Protein AF-A0A7S1YVA7-F1 (afdb_monomer_lite)

Structure (mmCIF, N/CA/C/O backbone):
data_AF-A0A7S1YVA7-F1
#
_entry.id   AF-A0A7S1YVA7-F1
#
loop_
_atom_site.group_PDB
_atom_site.id
_atom_site.type_symbol
_atom_site.label_atom_id
_atom_site.label_alt_id
_atom_site.label_comp_id
_atom_site.label_asym_id
_atom_site.label_entity_id
_atom_site.label_seq_id
_atom_site.pdbx_PDB_ins_code
_atom_site.Cartn_x
_atom_site.Cartn_y
_atom_site.Cartn_z
_atom_site.occupancy
_atom_site.B_iso_or_equiv
_atom_site.auth_seq_id
_atom_site.auth_comp_id
_atom_site.auth_asym_id
_atom_site.auth_atom_id
_atom_site.pdbx_PDB_model_num
ATOM 1 N N . GLU A 1 1 ? -8.697 -11.408 -2.575 1.00 70.50 1 GLU A N 1
ATOM 2 C CA . GLU A 1 1 ? -8.450 -11.454 -4.029 1.00 70.50 1 GLU A CA 1
ATOM 3 C C . GLU A 1 1 ? -7.966 -10.079 -4.455 1.00 70.50 1 GLU A C 1
ATOM 5 O O . GLU A 1 1 ? -8.432 -9.102 -3.874 1.00 70.50 1 GLU A O 1
ATOM 10 N N . TYR A 1 2 ? -6.987 -9.995 -5.357 1.00 85.06 2 TYR A N 1
ATOM 11 C CA . TYR A 1 2 ? -6.532 -8.703 -5.872 1.00 85.06 2 TYR A CA 1
ATOM 12 C C . TYR A 1 2 ? -7.567 -8.123 -6.849 1.00 85.06 2 TYR A C 1
ATOM 14 O O . TYR A 1 2 ? -8.288 -8.883 -7.492 1.00 85.06 2 TYR A O 1
ATOM 22 N N . PRO A 1 3 ? -7.662 -6.791 -6.971 1.00 85.88 3 PRO A N 1
ATOM 23 C CA . PRO A 1 3 ? -8.573 -6.156 -7.913 1.00 85.88 3 PRO A CA 1
ATOM 24 C C . PRO A 1 3 ? -8.112 -6.393 -9.355 1.00 85.88 3 PRO A C 1
ATOM 26 O O . PRO A 1 3 ? -6.932 -6.620 -9.604 1.00 85.88 3 PRO A O 1
ATOM 29 N N . SER A 1 4 ? -9.027 -6.277 -10.321 1.00 89.12 4 SER A N 1
ATOM 30 C CA . SER A 1 4 ? -8.752 -6.566 -11.741 1.00 89.12 4 SER A CA 1
ATOM 31 C C . SER A 1 4 ? -7.687 -5.670 -12.385 1.00 89.12 4 SER A C 1
ATOM 33 O O . SER A 1 4 ? -7.118 -6.039 -13.406 1.00 89.12 4 SER A O 1
ATOM 35 N N . TRP A 1 5 ? -7.415 -4.501 -11.799 1.00 90.44 5 TRP A N 1
ATOM 36 C CA . TRP A 1 5 ? -6.345 -3.598 -12.227 1.00 90.44 5 TRP A CA 1
ATOM 37 C C . TRP A 1 5 ? -4.968 -3.978 -11.672 1.00 90.44 5 TRP A C 1
ATOM 39 O O . TRP A 1 5 ? -3.964 -3.407 -12.095 1.00 90.44 5 TRP A O 1
ATOM 49 N N . TRP A 1 6 ? -4.897 -4.896 -10.703 1.00 92.06 6 TRP A N 1
ATOM 50 C CA . TRP A 1 6 ? -3.632 -5.321 -10.122 1.00 92.06 6 TRP A CA 1
ATOM 51 C C . TRP A 1 6 ? -2.797 -6.060 -11.158 1.00 92.06 6 TRP A C 1
ATOM 53 O O . TRP A 1 6 ? -3.267 -6.983 -11.820 1.00 92.06 6 TRP A O 1
ATOM 63 N N . VAL A 1 7 ? -1.529 -5.675 -11.249 1.00 90.56 7 VAL A N 1
ATOM 64 C CA . VAL A 1 7 ? -0.555 -6.327 -12.116 1.00 90.56 7 VAL A CA 1
ATOM 65 C C . VAL A 1 7 ? 0.567 -6.846 -11.229 1.00 90.56 7 VAL A C 1
ATOM 67 O O . VAL A 1 7 ? 1.205 -6.039 -10.548 1.00 90.56 7 VAL A O 1
ATOM 70 N N . PRO A 1 8 ? 0.801 -8.164 -11.187 1.00 87.44 8 PRO A N 1
ATOM 71 C CA . PRO A 1 8 ? 1.949 -8.725 -10.496 1.00 87.44 8 PRO A CA 1
ATOM 72 C C . PRO A 1 8 ? 3.238 -8.487 -11.316 1.00 87.44 8 PRO A C 1
ATOM 74 O O . PRO A 1 8 ? 3.196 -8.453 -12.549 1.00 87.44 8 PRO A O 1
ATOM 77 N N . PRO A 1 9 ? 4.400 -8.292 -10.670 1.00 82.31 9 PRO A N 1
ATOM 78 C CA . PRO A 1 9 ? 5.674 -8.168 -11.372 1.00 82.31 9 PRO A CA 1
ATOM 79 C C . PRO A 1 9 ? 6.146 -9.565 -11.808 1.00 82.31 9 PRO A C 1
ATOM 81 O O . PRO A 1 9 ? 6.826 -10.245 -11.051 1.00 82.31 9 PRO A O 1
ATOM 84 N N . GLU A 1 10 ? 5.732 -10.042 -12.986 1.00 77.12 10 GLU A N 1
ATOM 85 C CA . GLU A 1 10 ? 5.924 -11.459 -13.373 1.00 77.12 10 GLU A CA 1
ATOM 86 C C . GLU A 1 10 ? 6.930 -11.708 -14.508 1.00 77.12 10 GLU A C 1
ATOM 88 O O . GLU A 1 10 ? 7.206 -12.863 -14.822 1.00 77.12 10 GLU A O 1
ATOM 93 N N . CYS A 1 11 ? 7.506 -10.675 -15.138 1.00 71.00 11 CYS A N 1
ATOM 94 C CA . CYS A 1 11 ? 8.296 -10.884 -16.368 1.00 71.00 11 CYS A CA 1
ATOM 95 C C . CYS A 1 11 ? 9.652 -10.175 -16.430 1.00 71.00 11 CYS A C 1
ATOM 97 O O . CYS A 1 11 ? 10.478 -10.541 -17.263 1.00 71.00 11 CYS A O 1
ATOM 99 N N . ASP A 1 12 ? 9.899 -9.190 -15.573 1.00 87.56 12 ASP A N 1
ATOM 100 C CA . ASP A 1 12 ? 11.137 -8.412 -15.577 1.00 87.56 12 ASP A CA 1
ATOM 101 C C . ASP A 1 12 ? 11.824 -8.580 -14.222 1.00 87.56 12 ASP A C 1
ATOM 103 O O . ASP A 1 12 ? 11.287 -8.174 -13.190 1.00 87.56 12 ASP A O 1
ATOM 107 N N . ALA A 1 13 ? 12.984 -9.241 -14.224 1.00 91.12 13 ALA A N 1
ATOM 108 C CA . ALA A 1 13 ? 13.717 -9.569 -13.007 1.00 91.12 13 ALA A CA 1
ATOM 109 C C . ALA A 1 13 ? 14.158 -8.316 -12.236 1.00 91.12 13 ALA A C 1
ATOM 111 O O . ALA A 1 13 ? 14.121 -8.323 -11.003 1.00 91.12 13 ALA A O 1
ATOM 112 N N . ASP A 1 14 ? 14.508 -7.241 -12.944 1.00 92.88 14 ASP A N 1
ATOM 113 C CA . ASP A 1 14 ? 14.908 -5.980 -12.326 1.00 92.88 14 ASP A CA 1
ATOM 114 C C . ASP A 1 14 ? 13.694 -5.307 -11.685 1.00 92.88 14 ASP A C 1
ATOM 116 O O . ASP A 1 14 ? 13.765 -4.822 -10.555 1.00 92.88 14 ASP A O 1
ATOM 120 N N . LEU A 1 15 ? 12.539 -5.352 -12.354 1.00 93.12 15 LEU A N 1
ATOM 121 C CA . LEU A 1 15 ? 11.295 -4.808 -11.813 1.00 93.12 15 LEU A 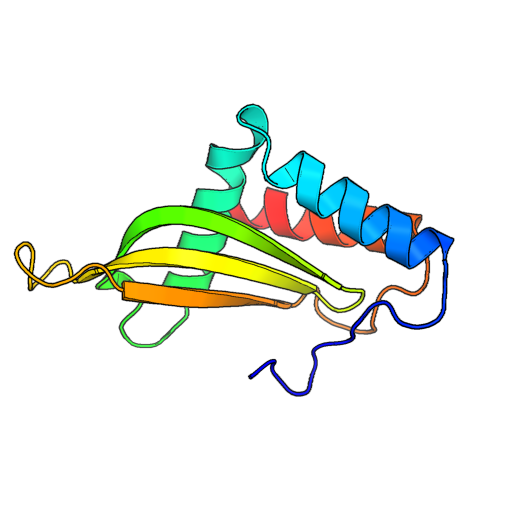CA 1
ATOM 122 C C . LEU A 1 15 ? 10.783 -5.605 -10.606 1.00 93.12 15 LEU A C 1
ATOM 124 O O . LEU A 1 15 ? 10.284 -5.011 -9.649 1.00 93.12 15 LEU A O 1
ATOM 128 N N . VAL A 1 16 ? 10.918 -6.936 -10.620 1.00 95.31 16 VAL A N 1
ATOM 129 C CA . VAL A 1 16 ? 10.595 -7.803 -9.473 1.00 95.31 16 VAL A CA 1
ATOM 130 C C . VAL A 1 16 ? 11.479 -7.448 -8.281 1.00 95.31 16 VAL A C 1
ATOM 132 O O . VAL A 1 16 ? 10.972 -7.237 -7.176 1.00 95.31 16 VAL A O 1
ATOM 135 N N . ALA A 1 17 ? 12.794 -7.363 -8.506 1.00 95.62 17 ALA A N 1
ATOM 136 C CA . ALA A 1 17 ? 13.760 -7.014 -7.473 1.00 95.62 17 ALA A CA 1
ATOM 137 C C . ALA A 1 17 ? 13.479 -5.620 -6.901 1.00 95.62 17 ALA A C 1
ATOM 139 O O . ALA A 1 17 ? 13.514 -5.431 -5.684 1.00 95.62 17 ALA A O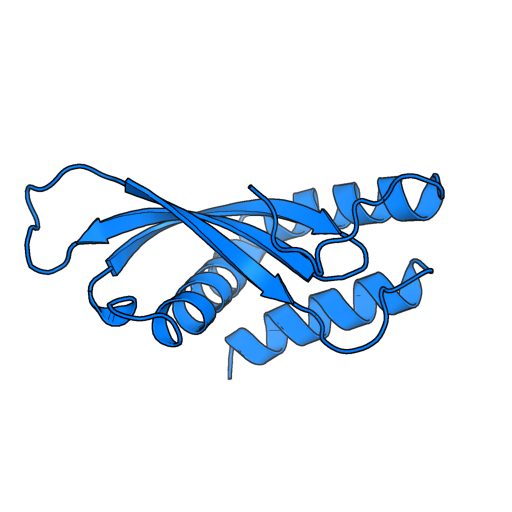 1
ATOM 140 N N . GLU A 1 18 ? 13.130 -4.663 -7.759 1.00 96.31 18 GLU A N 1
ATOM 141 C CA . GLU A 1 18 ? 12.771 -3.318 -7.332 1.00 96.31 18 GLU A CA 1
ATOM 142 C C . GLU A 1 18 ? 11.474 -3.295 -6.515 1.00 96.31 18 GLU A C 1
ATOM 144 O O . GLU A 1 18 ? 11.442 -2.676 -5.452 1.00 96.31 18 GLU A O 1
ATOM 149 N N . CYS A 1 19 ? 10.419 -3.997 -6.946 1.00 96.25 19 CYS A N 1
ATOM 150 C CA . CYS A 1 19 ? 9.174 -4.097 -6.180 1.00 96.25 19 CYS A CA 1
ATOM 151 C C . CYS A 1 19 ? 9.430 -4.636 -4.764 1.00 96.25 19 CYS A C 1
ATOM 153 O O . CYS A 1 19 ? 8.888 -4.107 -3.790 1.00 96.25 19 CYS A O 1
ATOM 155 N N . ASP A 1 20 ? 10.273 -5.665 -4.629 1.00 96.19 20 ASP A N 1
ATOM 156 C CA . ASP A 1 20 ? 10.618 -6.213 -3.317 1.00 96.19 20 ASP A CA 1
ATOM 157 C C . ASP A 1 20 ? 11.508 -5.265 -2.499 1.00 96.19 20 ASP A C 1
ATOM 159 O O . ASP A 1 20 ? 11.287 -5.103 -1.298 1.00 96.19 20 ASP A O 1
ATOM 163 N N . SER A 1 21 ? 12.471 -4.597 -3.138 1.00 97.00 21 SER A N 1
ATOM 164 C CA . SER A 1 21 ? 13.324 -3.586 -2.504 1.00 97.00 21 SER A CA 1
ATOM 165 C C . SER A 1 21 ? 12.491 -2.450 -1.906 1.00 97.00 21 SER A C 1
ATOM 167 O O . SER A 1 21 ? 12.588 -2.162 -0.712 1.00 97.00 21 SER A O 1
ATOM 169 N N . VAL A 1 22 ? 11.580 -1.879 -2.698 1.00 96.38 22 VAL A N 1
ATOM 170 C CA . VAL A 1 22 ? 10.650 -0.831 -2.261 1.00 96.38 22 VAL A CA 1
ATOM 171 C C . VAL A 1 22 ? 9.739 -1.331 -1.144 1.00 96.38 22 VAL A C 1
ATOM 173 O O . VAL A 1 22 ? 9.554 -0.640 -0.144 1.00 96.38 22 VAL A O 1
ATOM 176 N N . ARG A 1 23 ? 9.185 -2.543 -1.269 1.00 97.06 23 ARG A N 1
ATOM 177 C CA . ARG A 1 23 ? 8.358 -3.151 -0.217 1.00 97.06 23 ARG A CA 1
ATOM 178 C C . ARG A 1 23 ? 9.114 -3.244 1.107 1.00 97.06 23 ARG A C 1
ATOM 180 O O . ARG A 1 23 ? 8.522 -2.995 2.155 1.00 97.06 23 ARG A O 1
ATOM 187 N N . ARG A 1 24 ? 10.390 -3.639 1.085 1.00 97.00 24 ARG A N 1
ATOM 188 C CA . ARG A 1 24 ? 11.228 -3.719 2.292 1.00 97.00 24 ARG A CA 1
ATOM 189 C C . ARG A 1 24 ? 11.504 -2.333 2.860 1.00 97.00 24 ARG A C 1
ATOM 191 O O . ARG A 1 24 ? 11.288 -2.149 4.050 1.00 97.00 24 ARG A O 1
ATOM 198 N N . LEU A 1 25 ? 11.891 -1.381 2.011 1.00 96.00 25 LEU A N 1
ATOM 199 C CA . LEU A 1 25 ? 12.161 0.004 2.400 1.00 96.00 25 LEU A CA 1
ATOM 200 C C . LEU A 1 25 ? 10.949 0.645 3.085 1.00 96.00 25 LEU A C 1
ATOM 202 O O . LEU A 1 25 ? 11.058 1.142 4.194 1.00 96.00 25 LEU A O 1
ATOM 206 N N . LEU A 1 26 ? 9.764 0.559 2.477 1.00 95.75 26 LEU A N 1
ATOM 207 C CA . LEU A 1 26 ? 8.545 1.134 3.054 1.00 95.75 26 LEU A CA 1
ATOM 208 C C . LEU A 1 26 ? 8.100 0.439 4.350 1.00 95.75 26 LEU A C 1
ATOM 210 O O . LEU A 1 26 ? 7.348 1.012 5.131 1.00 95.75 26 LEU A O 1
ATOM 214 N N . ASN A 1 27 ? 8.538 -0.798 4.588 1.00 96.62 27 ASN A N 1
ATOM 215 C CA . ASN A 1 27 ? 8.303 -1.489 5.854 1.00 96.62 27 ASN A CA 1
ATOM 216 C C . ASN A 1 27 ? 9.367 -1.182 6.920 1.00 96.62 27 ASN A C 1
ATOM 218 O O . ASN A 1 27 ? 9.242 -1.684 8.038 1.00 96.62 27 ASN A O 1
ATOM 222 N N . ASP A 1 28 ? 10.381 -0.373 6.611 1.00 94.56 28 ASP A N 1
ATOM 223 C CA . ASP A 1 28 ? 11.315 0.132 7.612 1.00 94.56 28 ASP A CA 1
ATOM 224 C C . ASP A 1 28 ? 10.608 1.117 8.563 1.00 94.56 28 ASP A C 1
ATOM 226 O O . ASP A 1 28 ? 9.572 1.711 8.239 1.00 94.56 28 ASP A O 1
ATOM 230 N N . GLY A 1 29 ? 11.149 1.262 9.772 1.00 87.75 29 GLY A N 1
ATOM 231 C CA . GLY A 1 29 ? 10.610 2.087 10.849 1.00 87.75 29 GLY A CA 1
ATOM 232 C C . GLY A 1 29 ? 10.440 3.554 10.455 1.00 87.75 29 GLY A C 1
ATOM 233 O O . GLY A 1 29 ? 9.470 4.187 10.873 1.00 87.75 29 GLY A O 1
ATOM 234 N N . GLU A 1 30 ? 11.339 4.080 9.620 1.00 93.69 30 GLU A N 1
ATOM 235 C CA . GLU A 1 30 ? 11.330 5.485 9.195 1.00 93.69 30 GLU A CA 1
ATOM 236 C C . GLU A 1 30 ? 10.118 5.846 8.316 1.00 93.69 30 GLU A C 1
ATOM 238 O O . GLU A 1 30 ? 9.609 6.961 8.405 1.00 93.69 30 GLU A O 1
ATOM 243 N N . PHE A 1 31 ? 9.584 4.891 7.544 1.00 92.88 31 PHE A N 1
ATOM 244 C CA . PHE A 1 31 ? 8.444 5.109 6.642 1.00 92.88 31 PHE A CA 1
ATOM 245 C C . PHE A 1 31 ? 7.089 4.759 7.267 1.00 92.88 31 PHE A C 1
ATOM 247 O O . PHE A 1 31 ? 6.046 4.964 6.643 1.00 92.88 31 PHE A O 1
ATOM 254 N N . GLN A 1 32 ? 7.058 4.256 8.507 1.00 92.88 32 GLN A N 1
ATOM 255 C CA . GLN A 1 32 ? 5.813 3.796 9.136 1.00 92.88 32 GLN A CA 1
ATOM 256 C C . GLN A 1 32 ? 4.759 4.899 9.257 1.00 92.88 32 GLN A C 1
ATOM 258 O O . GLN A 1 32 ? 3.569 4.623 9.115 1.00 92.88 32 GLN A O 1
ATOM 263 N N . SER A 1 33 ? 5.173 6.147 9.496 1.00 93.31 33 SER A N 1
ATOM 264 C CA . SER A 1 33 ? 4.245 7.283 9.550 1.00 93.31 33 SER A CA 1
ATOM 265 C C . SER A 1 33 ? 3.517 7.465 8.216 1.00 93.31 33 SER A C 1
ATOM 267 O O . SER A 1 33 ? 2.286 7.478 8.179 1.00 93.31 33 SER A O 1
ATOM 269 N N . SER A 1 34 ? 4.264 7.509 7.114 1.00 94.62 34 SER A N 1
ATOM 270 C CA . SER A 1 34 ? 3.723 7.706 5.768 1.00 94.62 34 SER A CA 1
ATOM 271 C C . SER A 1 34 ? 2.895 6.501 5.305 1.00 94.62 34 SER A C 1
ATOM 273 O O . SER A 1 34 ? 1.842 6.662 4.693 1.00 94.62 34 SER A O 1
ATOM 275 N N . VAL A 1 35 ? 3.304 5.279 5.662 1.00 95.62 35 VAL A N 1
ATOM 276 C CA . VAL A 1 35 ? 2.539 4.051 5.381 1.00 95.62 35 VAL A CA 1
ATOM 277 C C . VAL A 1 35 ? 1.206 4.023 6.137 1.00 95.62 35 VAL A C 1
ATOM 279 O O . VAL A 1 35 ? 0.178 3.656 5.561 1.00 95.62 35 VAL A O 1
ATOM 282 N N . ASN A 1 36 ? 1.189 4.443 7.404 1.00 94.56 36 ASN A N 1
ATOM 283 C CA . ASN A 1 36 ? -0.050 4.572 8.172 1.00 94.56 36 ASN A CA 1
ATOM 284 C C . ASN A 1 36 ? -0.968 5.647 7.580 1.00 94.56 36 ASN A C 1
ATOM 286 O O . ASN A 1 36 ? -2.168 5.403 7.443 1.00 94.56 36 ASN A O 1
ATOM 290 N N . ALA A 1 37 ? -0.414 6.802 7.196 1.00 94.56 37 ALA A N 1
ATOM 291 C CA . ALA A 1 37 ? -1.162 7.872 6.541 1.00 94.56 37 ALA A CA 1
ATOM 292 C C . ALA A 1 37 ? -1.787 7.388 5.224 1.00 94.56 37 ALA A C 1
ATOM 294 O O . ALA A 1 37 ? -2.976 7.598 4.987 1.00 94.56 37 ALA A O 1
ATOM 295 N N . LEU A 1 38 ? -1.026 6.641 4.418 1.00 95.56 38 LEU A N 1
ATOM 296 C CA . LEU A 1 38 ? -1.500 6.068 3.160 1.00 95.56 38 LEU A CA 1
ATOM 297 C C . LEU A 1 38 ? -2.654 5.085 3.369 1.00 95.56 38 LEU A C 1
ATOM 299 O O . LEU A 1 38 ? -3.676 5.175 2.684 1.00 95.56 38 LEU A O 1
ATOM 303 N N . ALA A 1 39 ? -2.526 4.170 4.334 1.00 95.31 39 ALA A N 1
ATOM 304 C CA . ALA A 1 39 ? -3.605 3.245 4.659 1.00 95.31 39 ALA A CA 1
ATOM 305 C C . ALA A 1 39 ? -4.848 3.970 5.180 1.00 95.31 39 ALA A C 1
ATOM 307 O O . ALA A 1 39 ? -5.959 3.627 4.781 1.00 95.31 39 ALA A O 1
ATOM 308 N N . PHE A 1 40 ? -4.672 4.972 6.045 1.00 93.50 40 PHE A N 1
ATOM 309 C CA . PHE A 1 40 ? -5.777 5.746 6.600 1.00 93.50 40 PHE A CA 1
ATOM 310 C C . PHE A 1 40 ? -6.524 6.523 5.515 1.00 93.50 40 PHE A C 1
ATOM 312 O O . PHE A 1 40 ? -7.743 6.393 5.418 1.00 93.50 40 PHE A O 1
ATOM 319 N N . LYS A 1 41 ? -5.801 7.258 4.661 1.00 93.94 41 LYS A N 1
ATOM 320 C CA . LYS A 1 41 ? -6.377 7.997 3.533 1.00 93.94 41 LYS A CA 1
ATOM 321 C C . LYS A 1 41 ? -7.181 7.070 2.625 1.00 93.94 41 LYS A C 1
ATOM 323 O O . LYS A 1 41 ? -8.368 7.291 2.415 1.00 93.94 41 LYS A O 1
ATOM 328 N N . THR A 1 42 ? -6.572 5.969 2.194 1.00 93.00 42 THR A N 1
ATOM 329 C CA . THR A 1 42 ? -7.222 5.001 1.298 1.00 93.00 42 THR A CA 1
ATOM 330 C C . THR A 1 42 ? -8.449 4.352 1.939 1.00 93.00 42 THR A C 1
ATOM 332 O O . THR A 1 42 ? -9.460 4.143 1.276 1.00 93.00 42 THR A O 1
ATOM 335 N N . LEU A 1 43 ? -8.390 4.030 3.236 1.00 91.44 43 LEU A N 1
ATOM 336 C CA . LEU A 1 43 ? -9.547 3.496 3.950 1.00 91.44 43 LEU A CA 1
ATOM 337 C C . LEU A 1 43 ? -10.646 4.539 4.106 1.00 91.44 43 LEU A C 1
ATOM 339 O O . LEU A 1 43 ? -11.801 4.175 3.950 1.00 91.44 43 LEU A O 1
ATOM 343 N N . SER A 1 44 ? -10.324 5.804 4.379 1.00 90.56 44 SER A N 1
ATOM 344 C CA . SER A 1 44 ? -11.326 6.864 4.566 1.00 90.56 44 SER A CA 1
ATOM 345 C C . SER A 1 44 ? -12.208 7.094 3.332 1.00 90.56 44 SER A C 1
ATOM 347 O O . SER A 1 44 ? -13.362 7.486 3.465 1.00 90.56 44 SER A O 1
ATOM 349 N N . GLU A 1 45 ? -11.702 6.761 2.144 1.00 90.12 45 GLU A N 1
ATOM 350 C CA . GLU A 1 45 ? -12.446 6.807 0.881 1.00 90.12 45 GLU A CA 1
ATOM 351 C C . GLU A 1 45 ? -13.389 5.601 0.692 1.00 90.12 45 GLU A C 1
ATOM 353 O O . GLU A 1 45 ? -14.253 5.612 -0.186 1.00 90.12 45 GLU A O 1
ATOM 358 N N . GLN A 1 46 ? -13.248 4.550 1.508 1.00 86.44 46 GLN A N 1
ATOM 359 C CA . GLN A 1 46 ? -14.091 3.357 1.464 1.00 86.44 46 GLN A CA 1
ATOM 360 C C . GLN A 1 46 ? -15.331 3.503 2.359 1.00 86.44 46 GLN A C 1
ATOM 362 O O . GLN A 1 46 ? -15.270 4.113 3.434 1.00 86.44 46 GLN A O 1
ATOM 367 N N . PRO A 1 47 ? -16.459 2.861 1.998 1.00 83.88 47 PRO A N 1
ATOM 368 C CA . PRO A 1 47 ? -17.621 2.781 2.873 1.00 83.88 47 PRO A CA 1
ATOM 369 C C . PRO A 1 47 ? -17.242 2.238 4.256 1.00 83.88 47 PRO A C 1
ATOM 371 O O . PRO A 1 47 ? -16.635 1.173 4.374 1.00 83.88 47 PRO A O 1
ATOM 374 N N . TYR A 1 48 ? -17.626 2.965 5.308 1.00 80.12 48 TYR A N 1
ATOM 375 C CA . TYR A 1 48 ? -17.337 2.643 6.715 1.00 80.12 48 TYR A CA 1
ATOM 376 C C . TYR A 1 48 ? -15.853 2.691 7.124 1.00 80.12 48 TYR A C 1
ATOM 378 O O . TYR A 1 48 ? -15.521 2.295 8.244 1.00 80.12 48 TYR A O 1
ATOM 386 N N . GLY A 1 49 ? -14.972 3.217 6.270 1.00 81.62 49 GLY A N 1
ATOM 387 C CA . GLY A 1 49 ? -13.538 3.330 6.526 1.00 81.62 49 GLY A CA 1
ATOM 388 C C . GLY A 1 49 ? -13.169 4.137 7.767 1.00 81.62 49 GLY A C 1
ATOM 389 O O . GLY A 1 49 ? -12.334 3.710 8.563 1.00 81.62 49 GLY A O 1
ATOM 390 N N . GLU A 1 50 ? -13.862 5.256 7.996 1.00 83.81 50 GLU A N 1
ATOM 391 C CA . GLU A 1 50 ? -13.684 6.120 9.177 1.00 83.81 50 GLU A CA 1
ATOM 392 C C . GLU A 1 50 ? -14.010 5.417 10.505 1.00 83.81 50 GLU A C 1
ATOM 394 O O . GLU A 1 50 ? -13.608 5.856 11.587 1.00 83.81 50 GLU A O 1
ATOM 399 N N . GLY A 1 51 ? -14.746 4.306 10.428 1.00 87.56 51 GLY A N 1
ATOM 400 C CA . GLY A 1 51 ? -15.059 3.463 11.567 1.00 87.56 51 GLY A CA 1
ATOM 401 C C . GLY A 1 51 ? -13.874 2.629 12.042 1.00 87.56 51 GLY A C 1
ATOM 402 O O . GLY A 1 51 ? -13.991 2.004 13.089 1.00 87.56 51 GLY A O 1
ATOM 403 N N . TYR A 1 52 ? -12.747 2.593 11.328 1.00 90.31 52 TYR A N 1
ATOM 404 C CA . TYR A 1 52 ? -11.587 1.792 11.708 1.00 90.31 52 TYR A CA 1
ATOM 405 C C . TYR A 1 52 ? -10.505 2.605 12.426 1.00 90.31 52 TYR A C 1
ATOM 407 O O . TYR A 1 52 ? -10.146 3.711 12.036 1.00 90.31 52 TYR A O 1
ATOM 415 N N . ILE A 1 53 ? -9.946 2.013 13.480 1.00 91.25 53 ILE A N 1
ATOM 416 C CA . ILE A 1 53 ? -8.742 2.480 14.168 1.00 91.25 53 ILE A CA 1
ATOM 417 C C . ILE A 1 53 ? -7.614 1.526 13.792 1.00 91.25 53 ILE A C 1
ATOM 419 O O . ILE A 1 53 ? -7.664 0.344 14.143 1.00 91.25 53 ILE A O 1
ATOM 423 N N . LEU A 1 54 ? -6.614 2.035 13.074 1.00 92.94 54 LEU A N 1
ATOM 424 C CA . LEU A 1 54 ? -5.457 1.260 12.637 1.00 92.94 54 LEU A CA 1
ATOM 425 C C . LEU A 1 54 ? -4.497 1.014 13.803 1.00 92.94 54 LEU A C 1
ATOM 427 O O . LEU A 1 54 ? -4.161 1.934 14.543 1.00 92.94 54 LEU A O 1
ATOM 431 N N . THR A 1 55 ? -4.052 -0.231 13.960 1.00 93.06 55 THR A N 1
ATOM 432 C CA . THR A 1 55 ? -3.086 -0.629 14.998 1.00 93.06 55 THR A CA 1
ATOM 433 C C . THR A 1 55 ? -1.731 -1.004 14.418 1.00 93.06 55 THR A C 1
ATOM 435 O O . THR A 1 55 ? -0.710 -0.831 15.076 1.00 93.06 55 THR A O 1
ATOM 438 N N . LYS A 1 56 ?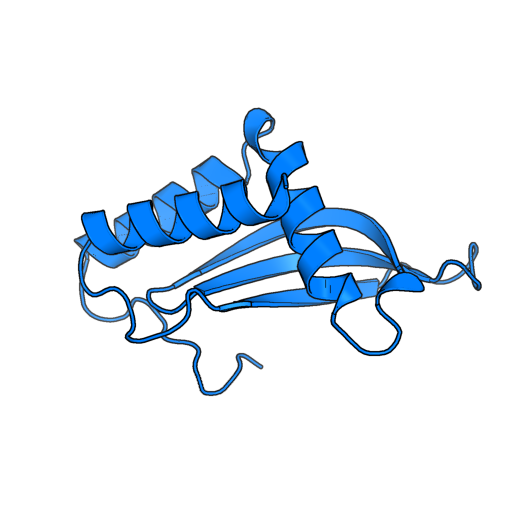 -1.716 -1.559 13.204 1.00 94.56 56 LYS A N 1
ATOM 439 C CA . LYS A 1 56 ? -0.497 -1.926 12.484 1.00 94.56 56 LYS A CA 1
ATOM 440 C C . LYS A 1 56 ? -0.777 -1.917 10.994 1.00 94.56 56 LYS A C 1
ATOM 442 O O . LYS A 1 56 ? -1.779 -2.481 10.569 1.00 94.56 56 LYS A O 1
ATOM 447 N N . VAL A 1 57 ? 0.125 -1.350 10.211 1.00 96.75 57 VAL A N 1
ATOM 448 C CA . VAL A 1 57 ? 0.049 -1.369 8.752 1.00 96.75 57 VAL A CA 1
ATOM 449 C C . VAL A 1 57 ? 1.388 -1.840 8.217 1.00 96.75 57 VAL A C 1
ATOM 451 O O . VAL A 1 57 ? 2.430 -1.457 8.732 1.00 96.75 57 VAL A O 1
ATOM 454 N N . VAL A 1 58 ? 1.360 -2.711 7.215 1.00 96.88 58 VAL A N 1
ATOM 455 C CA . VAL A 1 58 ? 2.562 -3.161 6.505 1.00 96.88 58 VAL A CA 1
ATOM 456 C C . VAL A 1 58 ? 2.298 -3.198 5.009 1.00 96.88 58 VAL A C 1
ATOM 458 O O . VAL A 1 58 ? 1.182 -3.506 4.584 1.00 96.88 58 VAL A O 1
ATOM 461 N N . ILE A 1 59 ? 3.323 -2.942 4.200 1.00 96.94 59 ILE A N 1
ATOM 462 C CA . ILE A 1 59 ? 3.264 -3.168 2.756 1.00 96.94 59 ILE A CA 1
ATOM 463 C C . ILE A 1 59 ? 3.384 -4.669 2.498 1.00 96.94 59 ILE A C 1
ATOM 465 O O . ILE A 1 59 ? 4.432 -5.274 2.737 1.00 96.94 59 ILE A O 1
ATOM 469 N N . ALA A 1 60 ? 2.308 -5.279 2.013 1.00 96.25 60 ALA A N 1
ATOM 470 C CA . ALA A 1 60 ? 2.273 -6.699 1.689 1.00 96.25 60 ALA A CA 1
ATOM 471 C C . ALA A 1 60 ? 2.830 -6.981 0.295 1.00 96.25 60 ALA A C 1
ATOM 473 O O . ALA A 1 60 ? 3.560 -7.953 0.120 1.00 96.25 60 ALA A O 1
ATOM 474 N N . ALA A 1 61 ? 2.522 -6.119 -0.675 1.00 95.50 61 ALA A N 1
ATOM 475 C CA . ALA A 1 61 ? 3.041 -6.227 -2.031 1.00 95.50 61 ALA A CA 1
ATOM 476 C C . ALA A 1 61 ? 3.148 -4.852 -2.696 1.00 95.50 61 ALA A C 1
ATOM 478 O O . ALA A 1 61 ? 2.339 -3.960 -2.442 1.00 95.50 61 ALA A O 1
ATOM 479 N N . VAL A 1 62 ? 4.124 -4.719 -3.586 1.00 96.19 62 VAL A N 1
ATOM 480 C CA . VAL A 1 62 ? 4.243 -3.614 -4.539 1.00 96.19 62 VAL A CA 1
ATOM 481 C C . VAL A 1 62 ? 4.193 -4.241 -5.923 1.00 96.19 62 VAL A C 1
ATOM 483 O O . VAL A 1 62 ? 4.848 -5.257 -6.158 1.00 96.19 62 VAL A O 1
ATOM 486 N N . GLY A 1 63 ? 3.385 -3.674 -6.808 1.00 95.12 63 GLY A N 1
ATOM 487 C CA . GLY A 1 63 ? 3.294 -4.100 -8.195 1.00 95.12 63 GLY A CA 1
ATOM 488 C C . GLY A 1 63 ? 3.340 -2.903 -9.145 1.00 95.12 63 GLY A C 1
ATOM 489 O O . GLY A 1 63 ? 3.116 -1.769 -8.724 1.00 95.12 63 GLY A O 1
ATOM 490 N N . PRO A 1 64 ? 3.567 -3.139 -10.445 1.00 95.44 64 PRO A N 1
ATOM 491 C CA . PRO A 1 64 ? 3.538 -2.119 -11.496 1.00 95.44 64 PRO A CA 1
ATOM 492 C C . PRO A 1 64 ? 2.340 -1.161 -11.478 1.00 95.44 64 PRO A C 1
ATOM 494 O O . PRO A 1 64 ? 2.461 -0.019 -11.917 1.00 95.44 64 PRO A O 1
ATOM 497 N N . ALA A 1 65 ? 1.175 -1.616 -11.015 1.00 95.88 65 ALA A N 1
ATOM 498 C CA . ALA A 1 65 ? -0.064 -0.839 -11.030 1.00 95.88 65 ALA A CA 1
ATOM 499 C C . ALA A 1 65 ? -0.433 -0.214 -9.671 1.00 95.88 65 ALA A C 1
ATOM 501 O O . ALA A 1 65 ? -1.359 0.597 -9.612 1.00 95.88 65 ALA A O 1
ATOM 502 N N . GLY A 1 66 ? 0.256 -0.567 -8.580 1.00 96.38 66 GLY A N 1
ATOM 503 C CA . GLY A 1 66 ? -0.089 -0.053 -7.257 1.00 96.38 66 GLY A CA 1
ATOM 504 C C . GLY A 1 66 ? 0.592 -0.742 -6.076 1.00 96.38 66 GLY A C 1
ATOM 505 O O . GLY A 1 66 ? 1.508 -1.552 -6.218 1.00 96.38 66 GLY A O 1
ATOM 506 N N . ILE A 1 67 ? 0.101 -0.418 -4.882 1.00 96.50 67 ILE A N 1
ATOM 507 C CA . ILE A 1 67 ? 0.589 -0.914 -3.593 1.00 96.50 67 ILE A CA 1
ATOM 508 C C . ILE A 1 67 ? -0.547 -1.647 -2.879 1.00 96.50 67 ILE A C 1
ATOM 510 O O . ILE A 1 67 ? -1.689 -1.193 -2.860 1.00 96.50 67 ILE A O 1
ATOM 514 N N . CYS A 1 68 ? -0.234 -2.780 -2.261 1.00 96.38 68 CYS A N 1
ATOM 515 C CA . CYS A 1 68 ? -1.138 -3.493 -1.372 1.00 96.38 68 CYS A CA 1
ATOM 516 C C . CYS A 1 68 ? -0.596 -3.449 0.054 1.00 96.38 68 CYS A C 1
ATOM 518 O O . CYS A 1 68 ? 0.514 -3.917 0.325 1.00 96.38 68 CYS A O 1
ATOM 520 N N . LEU A 1 69 ? -1.401 -2.921 0.971 1.00 96.19 69 LEU A N 1
ATOM 521 C CA . LEU A 1 69 ? -1.118 -2.865 2.394 1.00 96.19 69 LEU A CA 1
ATOM 522 C C . LEU A 1 69 ? -2.011 -3.853 3.149 1.00 96.19 69 LEU A C 1
ATOM 524 O O . LEU A 1 69 ? -3.172 -4.068 2.798 1.00 96.19 69 LEU A O 1
ATOM 528 N N . LYS A 1 70 ? -1.474 -4.426 4.225 1.00 95.88 70 LYS A N 1
ATOM 529 C CA . LYS A 1 70 ? -2.238 -5.179 5.224 1.00 95.88 70 LYS A CA 1
ATOM 530 C C . LYS A 1 70 ? -2.357 -4.312 6.462 1.00 95.88 70 LYS A C 1
ATOM 532 O O . LYS A 1 70 ? -1.358 -4.043 7.129 1.00 95.88 70 LYS A O 1
ATOM 537 N N . ALA A 1 71 ? -3.577 -3.889 6.763 1.00 95.94 71 ALA A N 1
ATOM 538 C CA . ALA A 1 71 ? -3.883 -3.069 7.922 1.00 95.94 71 ALA A CA 1
ATOM 539 C C . ALA A 1 71 ? -4.594 -3.914 8.982 1.00 95.94 71 ALA A C 1
ATOM 541 O O . ALA A 1 71 ? -5.668 -4.460 8.745 1.00 95.94 71 ALA A O 1
ATOM 542 N N . GLN A 1 72 ? -4.005 -4.036 10.166 1.00 95.00 72 GLN A N 1
ATOM 543 C CA . GLN A 1 72 ? -4.719 -4.491 11.351 1.00 95.00 72 GLN A CA 1
ATOM 544 C C . GLN A 1 72 ? -5.493 -3.317 11.938 1.00 95.00 72 GLN A C 1
ATOM 546 O O . GLN A 1 72 ? -4.922 -2.249 12.172 1.00 95.00 72 GLN A O 1
ATOM 551 N N . ALA A 1 73 ? -6.786 -3.518 12.173 1.00 93.38 73 ALA A N 1
ATOM 552 C CA . ALA A 1 73 ? -7.676 -2.477 12.650 1.00 93.38 73 ALA A CA 1
ATOM 553 C C . ALA A 1 73 ? -8.724 -3.005 13.634 1.00 93.38 73 ALA A C 1
ATOM 555 O O . ALA A 1 73 ? -9.109 -4.177 13.594 1.00 93.38 73 ALA A O 1
ATOM 556 N N . LYS A 1 74 ? -9.226 -2.112 14.489 1.00 91.69 74 LYS A N 1
ATOM 557 C CA . LYS A 1 74 ? -10.430 -2.324 15.305 1.00 91.69 74 LYS A CA 1
ATOM 558 C C . LYS A 1 74 ? -11.541 -1.398 14.850 1.00 91.69 74 LYS A C 1
ATOM 560 O O . LYS A 1 74 ? -11.268 -0.308 14.357 1.00 91.69 74 LYS A O 1
ATOM 565 N N . TYR A 1 75 ? -12.786 -1.809 15.050 1.00 87.81 75 TYR A N 1
ATOM 566 C CA . TYR A 1 75 ? -13.915 -0.922 14.807 1.00 87.81 75 TYR A CA 1
ATOM 567 C C . TYR A 1 75 ? -14.081 0.044 15.988 1.00 87.81 75 TYR A C 1
ATOM 569 O O . TYR A 1 75 ? -14.126 -0.375 17.141 1.00 87.81 75 TYR A O 1
ATOM 577 N N . ARG A 1 76 ? -14.173 1.345 15.716 1.00 85.25 76 ARG A N 1
ATOM 578 C CA . ARG A 1 76 ? -14.256 2.424 16.710 1.00 85.25 76 ARG A CA 1
ATOM 579 C C . ARG A 1 76 ? -15.465 2.273 17.629 1.00 85.25 76 ARG A C 1
ATOM 581 O O . ARG A 1 76 ? -15.370 2.598 18.806 1.00 85.25 76 ARG A O 1
ATOM 588 N N . TYR A 1 77 ? -16.584 1.783 17.100 1.00 83.12 77 TYR A N 1
ATOM 589 C CA . TYR A 1 77 ? -17.823 1.601 17.861 1.00 83.12 77 TYR A CA 1
ATOM 590 C C . TYR A 1 77 ? -17.906 0.241 18.571 1.00 83.12 77 TYR A C 1
ATOM 592 O O . TYR A 1 77 ? -18.872 -0.017 19.280 1.00 83.12 77 TYR A O 1
ATOM 600 N N . ASP A 1 78 ? -16.891 -0.611 18.408 1.00 84.75 78 ASP A N 1
ATOM 601 C CA . ASP A 1 78 ? -16.750 -1.892 19.102 1.00 84.75 78 ASP A CA 1
ATOM 602 C C . ASP A 1 78 ? -15.302 -2.043 19.596 1.00 84.75 78 ASP A C 1
ATOM 604 O O . ASP A 1 78 ? -14.493 -2.801 19.061 1.00 84.75 78 ASP A O 1
ATOM 608 N N . VAL A 1 79 ? -14.952 -1.244 20.611 1.00 71.06 79 VAL A N 1
ATOM 609 C CA . VAL A 1 79 ? -13.575 -1.117 21.130 1.00 71.06 79 VAL A CA 1
ATOM 610 C C . VAL A 1 79 ? -13.044 -2.441 21.709 1.00 71.06 79 VAL A C 1
ATOM 612 O O . VAL A 1 79 ? -11.838 -2.706 21.664 1.00 71.06 79 VAL A O 1
ATOM 615 N N . ASN A 1 80 ? -13.949 -3.292 22.205 1.00 83.81 80 ASN A N 1
ATOM 616 C CA . ASN A 1 80 ? -13.648 -4.639 22.701 1.00 83.81 80 ASN A CA 1
ATOM 617 C C . ASN A 1 80 ? -13.747 -5.716 21.607 1.00 83.81 80 ASN A C 1
ATOM 619 O O . ASN A 1 80 ? -13.481 -6.888 21.875 1.00 83.81 80 ASN A O 1
ATOM 623 N N . GLY A 1 81 ? -14.106 -5.322 20.387 1.00 82.38 81 GLY A N 1
ATOM 624 C CA . GLY A 1 81 ? -14.220 -6.197 19.239 1.00 82.38 81 GLY A CA 1
ATOM 625 C C . GLY A 1 81 ? -12.878 -6.781 18.788 1.00 82.38 81 GLY A C 1
ATOM 626 O O . GLY A 1 81 ? -11.796 -6.287 19.142 1.00 82.38 81 GLY A O 1
ATOM 627 N N . PRO A 1 82 ? -12.924 -7.852 17.979 1.00 89.00 82 PRO A N 1
ATOM 628 C CA . PRO A 1 82 ? -11.727 -8.511 17.482 1.00 89.00 82 PRO A CA 1
ATOM 629 C C . PRO A 1 82 ? -10.933 -7.596 16.542 1.00 89.00 82 PRO A C 1
ATOM 631 O O . PRO A 1 82 ? -11.499 -6.812 15.776 1.00 89.00 82 PRO A O 1
ATOM 634 N N . LEU A 1 83 ? -9.606 -7.755 16.552 1.00 90.19 83 LEU A N 1
ATOM 635 C CA . LEU A 1 83 ? -8.749 -7.189 15.512 1.00 90.19 83 LEU A CA 1
ATOM 636 C C . LEU A 1 83 ? -9.096 -7.829 14.169 1.00 90.19 83 LEU A C 1
ATOM 638 O O . LEU A 1 83 ? -9.184 -9.052 14.055 1.00 90.19 83 LEU A O 1
ATOM 642 N N . ARG A 1 84 ? -9.261 -6.996 13.146 1.00 90.50 84 ARG A N 1
ATOM 643 C CA . ARG A 1 84 ? -9.475 -7.430 11.767 1.00 90.50 84 ARG A CA 1
ATOM 644 C C . ARG A 1 84 ? -8.259 -7.079 10.936 1.00 90.50 84 ARG A C 1
ATOM 646 O O . ARG A 1 84 ? -7.630 -6.051 11.163 1.00 90.50 84 ARG A O 1
ATOM 653 N N . THR A 1 85 ? -7.942 -7.926 9.967 1.00 93.12 85 THR A N 1
ATOM 654 C CA . THR A 1 85 ? -6.974 -7.599 8.921 1.00 93.12 85 THR A CA 1
ATOM 655 C C . THR A 1 85 ? -7.740 -7.164 7.685 1.00 93.12 85 THR A C 1
ATOM 657 O O . THR A 1 85 ? -8.610 -7.889 7.210 1.00 93.12 85 THR A O 1
ATOM 660 N N . LEU A 1 86 ? -7.431 -5.964 7.212 1.00 92.81 86 LEU A N 1
ATOM 661 C CA . LEU A 1 86 ? -8.012 -5.336 6.039 1.00 92.81 86 LEU A CA 1
ATOM 662 C C . LEU A 1 86 ? -6.950 -5.256 4.947 1.00 92.81 86 LEU A C 1
ATOM 664 O O . LEU A 1 86 ? -5.793 -4.914 5.218 1.00 92.81 86 LEU A O 1
ATOM 668 N N . ASP A 1 87 ? -7.368 -5.539 3.720 1.00 93.88 87 ASP A N 1
ATOM 669 C CA . ASP A 1 87 ? -6.543 -5.357 2.532 1.00 93.88 87 ASP A CA 1
ATOM 670 C C . ASP A 1 87 ? -6.815 -3.956 1.999 1.00 93.88 87 ASP A C 1
ATOM 672 O O . ASP A 1 87 ? -7.940 -3.638 1.619 1.00 93.88 87 ASP A O 1
ATOM 676 N N . VAL A 1 88 ? -5.788 -3.111 2.010 1.00 94.38 88 VAL A N 1
ATOM 677 C CA . VAL A 1 88 ? -5.876 -1.728 1.543 1.00 94.38 88 VAL A CA 1
ATOM 678 C C . VAL A 1 88 ? -5.093 -1.628 0.244 1.00 94.38 88 VAL A C 1
ATOM 680 O O . VAL A 1 88 ? -3.895 -1.902 0.207 1.00 94.38 88 VAL A O 1
ATOM 683 N N . LEU A 1 89 ? -5.786 -1.306 -0.842 1.00 94.44 89 LEU A N 1
ATOM 684 C CA . LEU A 1 89 ? -5.242 -1.348 -2.196 1.00 94.44 89 LEU A CA 1
ATOM 685 C C . LEU A 1 89 ? -5.151 0.071 -2.746 1.00 94.44 89 LEU A C 1
ATOM 687 O O . LEU A 1 89 ? -6.164 0.754 -2.859 1.00 94.44 89 LEU A O 1
ATOM 691 N N . VAL A 1 90 ? -3.939 0.486 -3.100 1.00 95.31 90 VAL A N 1
ATOM 692 C CA . VAL A 1 90 ? -3.619 1.834 -3.572 1.00 95.31 90 VAL A CA 1
ATOM 693 C C . VAL A 1 90 ? -3.209 1.755 -5.039 1.00 95.31 90 VAL A C 1
ATOM 695 O O . VAL A 1 90 ? -2.102 1.291 -5.327 1.00 95.31 90 VAL A O 1
ATOM 698 N N . PRO A 1 91 ? -4.059 2.174 -5.986 1.00 95.38 91 PRO A N 1
ATOM 699 C CA . PRO A 1 91 ? -3.670 2.243 -7.389 1.00 95.38 91 PRO A CA 1
ATOM 700 C C . PRO A 1 91 ? -2.737 3.439 -7.634 1.00 95.38 91 PRO A C 1
ATOM 702 O O . PRO A 1 91 ? -2.942 4.516 -7.081 1.00 95.38 91 PRO A O 1
ATOM 705 N N . PHE A 1 92 ? -1.750 3.291 -8.523 1.00 93.88 92 PHE A N 1
ATOM 706 C CA . PHE A 1 92 ? -0.951 4.435 -9.001 1.00 93.88 92 PHE A CA 1
ATOM 707 C C . PHE A 1 92 ? -1.698 5.309 -10.014 1.00 93.88 92 PHE A C 1
ATOM 709 O O . PHE A 1 92 ? -1.308 6.449 -10.259 1.00 93.88 92 PHE A O 1
ATOM 716 N N . GLY A 1 93 ? -2.751 4.762 -10.625 1.00 87.50 93 GLY A N 1
ATOM 717 C CA . GLY A 1 93 ? -3.463 5.384 -11.733 1.00 87.50 93 GLY A CA 1
ATOM 718 C C . GLY A 1 93 ? -2.736 5.244 -13.079 1.00 87.50 93 GLY A C 1
ATOM 719 O O . GLY A 1 93 ? -1.506 5.150 -13.165 1.00 87.50 93 GLY A O 1
ATOM 720 N N . GLY A 1 94 ? -3.532 5.241 -14.150 1.00 90.38 94 GLY A N 1
ATOM 721 C CA . GLY A 1 94 ? -3.050 5.102 -15.525 1.00 90.38 94 GLY A CA 1
ATOM 722 C C . GLY A 1 94 ? -2.424 3.736 -15.823 1.00 90.38 94 GLY A C 1
ATOM 723 O O . GLY A 1 94 ? -2.777 2.727 -15.217 1.00 90.38 94 GLY A O 1
ATOM 724 N N . GLU A 1 95 ? -1.494 3.720 -16.780 1.00 92.00 95 GLU A N 1
ATOM 725 C CA . GLU A 1 95 ? -0.822 2.496 -17.225 1.00 92.00 95 GLU A CA 1
ATOM 726 C C . GLU A 1 95 ? 0.145 1.930 -16.162 1.00 92.00 95 GLU A C 1
ATOM 728 O O . GLU A 1 95 ? 0.844 2.711 -15.486 1.00 92.00 95 GLU A O 1
ATOM 733 N N . PRO A 1 96 ? 0.250 0.587 -16.050 1.00 93.88 96 PRO A N 1
ATOM 734 C CA . PRO A 1 96 ? 1.230 -0.079 -15.195 1.00 93.88 96 PRO A CA 1
ATOM 735 C C . PRO A 1 96 ? 2.664 0.355 -15.518 1.00 93.88 96 PRO A C 1
ATOM 737 O O . PRO A 1 96 ? 3.049 0.456 -16.685 1.00 93.88 96 PRO A O 1
ATOM 740 N N . LYS A 1 97 ? 3.474 0.592 -14.484 1.00 94.88 97 LYS A N 1
ATOM 741 C CA . LYS A 1 97 ? 4.874 1.007 -14.628 1.00 94.88 97 LYS A CA 1
ATOM 742 C C . LYS A 1 97 ? 5.725 -0.179 -15.069 1.00 94.88 97 LYS A C 1
ATOM 744 O O . LYS A 1 97 ? 5.784 -1.191 -14.380 1.00 94.88 97 LYS A O 1
ATOM 749 N N . ARG A 1 98 ? 6.357 -0.053 -16.235 1.00 92.81 98 ARG A N 1
ATOM 750 C CA . ARG A 1 98 ? 7.120 -1.137 -16.879 1.00 92.81 98 ARG A CA 1
ATOM 751 C C . ARG A 1 98 ? 8.627 -1.035 -16.663 1.00 92.81 98 ARG A C 1
ATOM 753 O O . ARG A 1 98 ? 9.358 -1.865 -17.179 1.00 92.81 98 ARG A O 1
ATOM 760 N N . ASP A 1 99 ? 9.074 -0.028 -15.924 1.00 93.81 99 ASP A N 1
ATOM 761 C CA . ASP A 1 99 ? 10.478 0.206 -15.620 1.00 93.81 99 ASP A CA 1
ATOM 762 C C . ASP A 1 99 ? 10.659 0.666 -14.164 1.00 93.81 99 ASP A C 1
ATOM 764 O O . ASP A 1 99 ? 9.728 1.149 -13.507 1.00 93.81 99 ASP A O 1
ATOM 768 N N . VAL A 1 100 ? 11.884 0.495 -13.662 1.00 94.94 100 VAL A N 1
ATOM 769 C CA . VAL A 1 100 ? 12.287 0.804 -12.281 1.00 94.94 100 VAL A CA 1
ATOM 770 C C . VAL A 1 100 ? 12.069 2.277 -11.931 1.00 94.94 100 VAL A C 1
ATOM 772 O O . VAL A 1 100 ? 11.611 2.594 -10.832 1.00 94.94 100 VAL A O 1
ATOM 775 N N . GLN A 1 101 ? 12.380 3.195 -12.847 1.00 95.19 101 GLN A N 1
ATOM 776 C CA . GLN A 1 101 ? 12.301 4.630 -12.578 1.00 95.19 101 GLN A CA 1
ATOM 777 C C . GLN A 1 101 ? 10.844 5.084 -12.429 1.00 95.19 101 GLN A C 1
ATOM 779 O O . GLN A 1 101 ? 10.510 5.801 -11.483 1.00 95.19 101 GLN A O 1
ATOM 784 N N . GLY A 1 102 ? 9.973 4.631 -13.326 1.00 95.25 102 GLY A N 1
ATOM 785 C CA . GLY A 1 102 ? 8.542 4.881 -13.295 1.00 95.25 102 GLY A CA 1
ATOM 786 C C . GLY A 1 102 ? 7.881 4.272 -12.063 1.00 95.25 102 GLY A C 1
ATOM 787 O O . GLY A 1 102 ? 7.034 4.926 -11.454 1.00 95.25 102 GLY A O 1
ATOM 788 N N . LEU A 1 103 ? 8.294 3.066 -11.652 1.00 95.62 103 LEU A N 1
ATOM 789 C CA . LEU A 1 103 ? 7.811 2.441 -10.419 1.00 95.62 103 LEU A CA 1
ATOM 790 C C . LEU A 1 103 ? 8.188 3.277 -9.190 1.00 95.62 103 LEU A C 1
ATOM 792 O O . LEU A 1 103 ? 7.312 3.622 -8.398 1.00 95.62 103 LEU A O 1
ATOM 796 N N . ARG A 1 104 ? 9.464 3.658 -9.050 1.00 95.44 104 ARG A N 1
ATOM 797 C CA . ARG A 1 104 ? 9.932 4.493 -7.930 1.00 95.44 104 ARG A CA 1
ATOM 798 C C . ARG A 1 104 ? 9.189 5.821 -7.861 1.00 95.44 104 ARG A C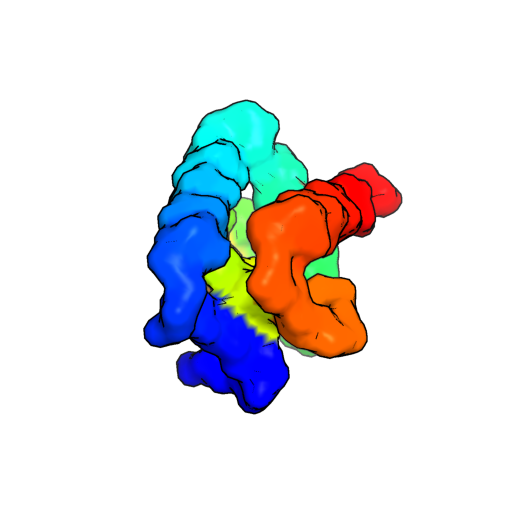 1
ATOM 800 O O . ARG A 1 104 ? 8.720 6.202 -6.792 1.00 95.44 104 ARG A O 1
ATOM 807 N N . ALA A 1 105 ? 9.048 6.508 -8.995 1.00 95.50 105 ALA A N 1
ATOM 808 C CA . ALA A 1 105 ? 8.338 7.780 -9.060 1.00 95.50 105 ALA A CA 1
ATOM 809 C C . ALA A 1 105 ? 6.863 7.635 -8.651 1.00 95.50 105 ALA A C 1
ATOM 811 O O . ALA A 1 105 ? 6.351 8.462 -7.898 1.00 95.50 105 ALA A O 1
ATOM 812 N N . ALA A 1 106 ? 6.193 6.569 -9.099 1.00 96.38 106 ALA A N 1
ATOM 813 C CA . ALA A 1 106 ? 4.802 6.304 -8.747 1.00 96.38 106 ALA A CA 1
ATOM 814 C C . ALA A 1 106 ? 4.625 5.990 -7.254 1.00 96.38 106 ALA A C 1
ATOM 816 O O . ALA A 1 106 ? 3.710 6.514 -6.622 1.00 96.38 106 ALA A O 1
ATOM 817 N N . VAL A 1 107 ? 5.524 5.188 -6.676 1.00 95.44 107 VAL A N 1
ATOM 818 C CA . VAL A 1 107 ? 5.513 4.870 -5.242 1.00 95.44 107 VAL A CA 1
ATOM 819 C C . VAL A 1 107 ? 5.723 6.126 -4.403 1.00 95.44 107 VAL A C 1
ATOM 821 O O . VAL A 1 107 ? 4.939 6.382 -3.492 1.00 95.44 107 VAL A O 1
ATOM 824 N N . LEU A 1 108 ? 6.749 6.921 -4.715 1.00 93.12 108 LEU A N 1
ATOM 825 C CA . LEU A 1 108 ? 7.024 8.168 -4.001 1.00 93.12 108 LEU A CA 1
ATOM 826 C C . LEU A 1 108 ? 5.839 9.128 -4.102 1.00 93.12 108 LEU A C 1
ATOM 828 O O . LEU A 1 108 ? 5.417 9.681 -3.092 1.00 93.12 108 LEU A O 1
ATO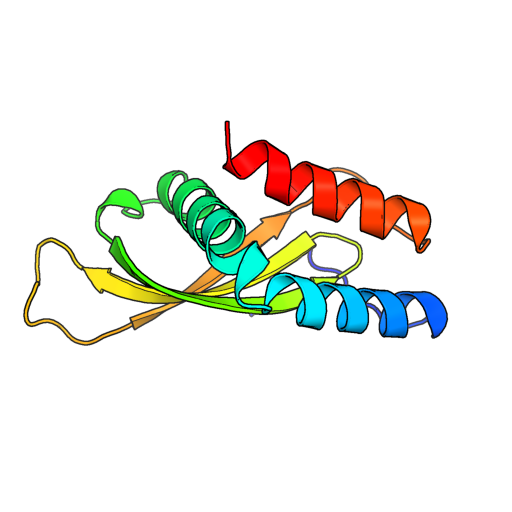M 832 N N . GLY A 1 109 ? 5.252 9.261 -5.295 1.00 93.06 109 GLY A N 1
ATOM 833 C CA . GLY A 1 109 ? 4.049 10.063 -5.500 1.00 93.06 109 GLY A CA 1
ATOM 834 C C . GLY A 1 109 ? 2.880 9.603 -4.628 1.00 93.06 109 GLY A C 1
ATOM 835 O O . GLY A 1 109 ? 2.241 10.433 -3.989 1.00 93.06 109 GLY A O 1
ATOM 836 N N . ALA A 1 110 ? 2.630 8.293 -4.545 1.00 93.00 110 ALA A N 1
ATOM 837 C CA . ALA A 1 110 ? 1.562 7.738 -3.714 1.00 93.00 110 ALA A CA 1
ATOM 838 C C . ALA A 1 110 ? 1.792 7.992 -2.215 1.00 93.00 110 ALA A C 1
ATOM 840 O O . ALA A 1 110 ? 0.864 8.382 -1.510 1.00 93.00 110 ALA A O 1
ATOM 841 N N . VAL A 1 111 ? 3.024 7.800 -1.733 1.00 91.12 111 VAL A N 1
ATOM 842 C CA . VAL A 1 111 ? 3.377 8.002 -0.319 1.00 91.12 111 VAL A CA 1
ATOM 843 C C . VAL A 1 111 ? 3.311 9.484 0.059 1.00 91.12 111 VAL A C 1
ATOM 845 O O . VAL A 1 111 ? 2.678 9.822 1.053 1.00 91.12 111 VAL A O 1
ATOM 848 N N . MET A 1 112 ? 3.874 10.379 -0.758 1.00 89.38 112 MET A N 1
ATOM 849 C CA . MET A 1 112 ? 3.836 11.827 -0.506 1.00 89.38 112 MET A CA 1
ATOM 850 C C . MET A 1 112 ? 2.414 12.391 -0.571 1.00 89.38 112 MET A C 1
ATOM 852 O O . MET A 1 112 ? 2.045 13.240 0.235 1.00 89.38 112 MET A O 1
ATOM 856 N N . ALA A 1 113 ? 1.588 11.901 -1.500 1.00 87.75 113 ALA A N 1
ATOM 857 C CA . ALA A 1 113 ? 0.190 12.312 -1.596 1.00 87.75 113 ALA A CA 1
ATOM 858 C C . ALA A 1 113 ? -0.639 11.896 -0.373 1.00 87.75 113 ALA A C 1
ATOM 860 O O . ALA A 1 113 ? -1.734 12.418 -0.187 1.00 87.75 113 ALA A O 1
ATOM 861 N N . ALA A 1 114 ? -0.177 10.948 0.444 1.00 85.12 114 ALA A N 1
ATOM 862 C CA . ALA A 1 114 ? -0.856 10.577 1.680 1.00 85.12 114 ALA A CA 1
ATOM 863 C C . ALA A 1 114 ? -0.530 11.494 2.866 1.00 85.12 114 ALA A C 1
ATOM 865 O O . ALA A 1 114 ? -1.275 11.493 3.842 1.00 85.12 114 ALA A O 1
ATOM 866 N N . GLU A 1 115 ? 0.560 12.258 2.788 1.00 78.69 115 GLU A N 1
ATOM 867 C CA . GLU A 1 115 ? 1.007 13.167 3.852 1.00 78.69 115 GLU A CA 1
ATOM 868 C C . GLU A 1 115 ? 0.398 14.574 3.741 1.00 78.69 115 GLU A C 1
ATOM 870 O O . GLU A 1 115 ? 0.522 15.369 4.672 1.00 78.69 115 GLU A O 1
ATOM 875 N N . SER A 1 116 ? -0.255 14.875 2.613 1.00 66.69 116 SER A N 1
ATOM 876 C CA . SER A 1 116 ? -0.995 16.118 2.351 1.00 66.69 116 SER A CA 1
ATOM 877 C C . SER A 1 116 ? -2.454 16.025 2.780 1.00 66.69 116 SER A C 1
ATOM 879 O O . SER A 1 116 ? -2.931 16.980 3.426 1.00 66.69 116 SER A O 1
#

pLDDT: mean 91.34, std 6.04, range [66.69, 97.06]

Organism: Trieres chinensis (NCBI:txid1514140)

Secondary structure (DSSP, 8-state):
---TT-----S-HHHHHHHHHHHHHHTSGGGHHHHHHHHHHHHHTSTTGGGEEEEEEEEEEEETTEEEEEEEEEETT-TTSPPEEEEEEEE--SSPP-SHHHHHHHHHHHHHHHH-

Sequence (116 aa):
EYPSWWVPPECDADLVAECDSVRRLLNDGEFQSSVNALAFKTLSEQPYGEGYILTKVVIAAVGPAGICLKAQAKYRYDVNGPLRTLDVLVPFGGEPKRDVQGLRAAVLGAVMAAES

Foldseek 3Di:
DDDPQFDAPDDDPVQNVLFVVVQVVCQDPVNQVLQVLLQLVQLVPDVCSVQWDFDGKGFPTQFQFWTWIWTFTDGNVCPVDDTDTDIRTGGLDDDGHPDSVSSVVSVVVSSVVSVD

Radius of gyration: 14.39 Å; chai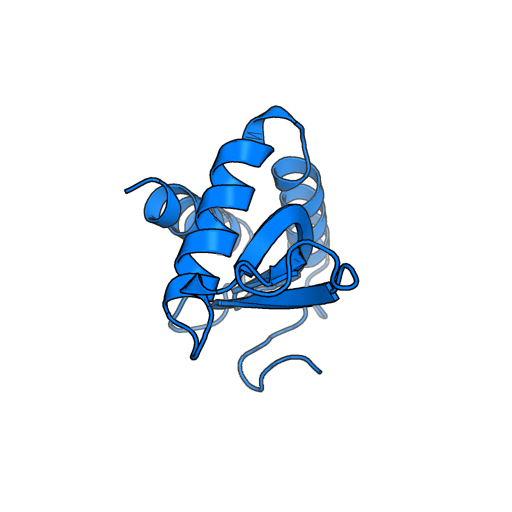ns: 1; bounding box: 33×28×40 Å